Protein AF-A0A2E8VN41-F1 (afdb_monomer_lite)

pLDDT: mean 77.0, std 14.87, range [41.78, 95.5]

Sequence (67 aa):
MERSVVEKEPNDQGHAHTIQSRQGLRRQLEEHVEAFLNAGGHIEQIDMHVTAYPPTKPVSRYGRRPI

Foldseek 3Di:
DDDDDPPDPPDPVVVCPDPVNCVVVVVVVVVVVVVCVVVVHDDDDDDDPPDVDDDDDDDDPPPVDDD

Radius of gyration: 26.22 Å; chains: 1; bounding box: 47×61×60 Å

Secondary structure (DSSP, 8-state):
-----------TTTTTTSTTTTHHHHHHHHHHHHHHHHTT-----PPTT--SS--PPPP--TT-S--

Structure (mmCIF, N/CA/C/O backbone):
data_AF-A0A2E8VN41-F1
#
_entry.id   AF-A0A2E8VN41-F1
#
loop_
_atom_site.group_PDB
_atom_site.id
_atom_site.type_symbol
_atom_site.label_atom_id
_atom_site.label_alt_id
_atom_site.label_comp_id
_atom_site.label_asym_id
_atom_site.label_entity_id
_atom_site.label_seq_id
_atom_site.pdbx_PDB_ins_code
_atom_site.Cartn_x
_atom_site.Cartn_y
_atom_site.Cartn_z
_atom_site.occupancy
_atom_site.B_iso_or_equiv
_atom_site.auth_seq_id
_atom_site.auth_comp_id
_atom_site.auth_asym_id
_atom_site.auth_atom_id
_atom_site.pdbx_PDB_model_num
ATOM 1 N N . MET A 1 1 ? 9.964 48.451 19.380 1.00 41.78 1 MET A N 1
ATOM 2 C CA . MET A 1 1 ? 9.875 47.377 18.366 1.00 41.78 1 MET A CA 1
ATOM 3 C C . MET A 1 1 ? 10.731 46.220 18.857 1.00 41.78 1 MET A C 1
ATOM 5 O O . MET A 1 1 ? 11.878 46.091 18.450 1.00 41.78 1 MET A O 1
ATOM 9 N N . GLU A 1 2 ? 10.211 45.447 19.808 1.00 43.94 2 GLU A N 1
ATOM 10 C CA . GLU A 1 2 ? 10.897 44.260 20.326 1.00 43.94 2 GLU A CA 1
ATOM 11 C C . GLU A 1 2 ? 10.447 43.047 19.516 1.00 43.94 2 GLU A C 1
ATOM 13 O O . GLU A 1 2 ? 9.262 42.872 19.234 1.00 43.94 2 GLU A O 1
ATOM 18 N N . ARG A 1 3 ? 11.424 42.278 19.036 1.00 54.56 3 ARG A N 1
ATOM 19 C CA . ARG A 1 3 ? 11.210 41.134 18.154 1.00 54.56 3 ARG A CA 1
ATOM 20 C C . ARG A 1 3 ? 10.640 39.988 18.984 1.00 54.56 3 ARG A C 1
ATOM 22 O O . ARG A 1 3 ? 11.281 39.545 19.930 1.00 54.56 3 ARG A O 1
ATOM 29 N N . SER A 1 4 ? 9.457 39.515 18.605 1.00 50.41 4 SER A N 1
ATOM 30 C CA . SER A 1 4 ? 8.825 38.320 19.158 1.00 50.41 4 SER A CA 1
ATOM 31 C C . SER A 1 4 ? 9.738 37.109 18.961 1.00 50.41 4 SER A C 1
ATOM 33 O O . SER A 1 4 ? 9.962 36.667 17.831 1.00 50.41 4 SER A O 1
ATOM 35 N N . VAL A 1 5 ? 10.271 36.585 20.062 1.00 66.12 5 VAL A N 1
ATOM 36 C CA . VAL A 1 5 ? 10.893 35.264 20.100 1.00 66.12 5 VAL A CA 1
ATOM 37 C C . VAL A 1 5 ? 9.781 34.257 19.825 1.00 66.12 5 VAL A C 1
ATOM 39 O O . VAL A 1 5 ? 8.850 34.122 20.611 1.00 66.12 5 VAL A O 1
ATOM 42 N N . VAL A 1 6 ? 9.845 33.601 18.667 1.00 67.00 6 VAL A N 1
ATOM 43 C CA . VAL A 1 6 ? 9.020 32.427 18.379 1.00 67.00 6 VAL A CA 1
ATOM 44 C C . VAL A 1 6 ? 9.528 31.325 19.299 1.00 67.00 6 VAL A C 1
ATOM 46 O O . VAL A 1 6 ? 10.594 30.755 19.055 1.00 67.00 6 VAL A O 1
ATOM 49 N N . GLU A 1 7 ? 8.808 31.082 20.393 1.00 59.44 7 GLU A N 1
ATOM 50 C CA . GLU A 1 7 ? 9.048 29.921 21.238 1.00 59.44 7 GLU A CA 1
ATOM 51 C C . GLU A 1 7 ? 8.858 28.669 20.385 1.00 59.44 7 GLU A C 1
ATOM 53 O O . GLU A 1 7 ? 7.812 28.427 19.780 1.00 59.44 7 GLU A O 1
ATOM 58 N N . LYS A 1 8 ? 9.938 27.905 20.248 1.00 60.34 8 LYS A N 1
ATOM 59 C CA . LYS A 1 8 ? 9.917 26.633 19.547 1.00 60.34 8 LYS A CA 1
ATOM 60 C C . LYS A 1 8 ? 9.309 25.619 20.510 1.00 60.34 8 LYS A C 1
ATOM 62 O O . LYS A 1 8 ? 9.996 25.181 21.430 1.00 60.34 8 LYS A O 1
ATOM 67 N N . GLU A 1 9 ? 8.035 25.300 20.296 1.00 56.91 9 GLU A N 1
ATOM 68 C CA . GLU A 1 9 ? 7.287 24.287 21.046 1.00 56.91 9 GLU A CA 1
ATOM 69 C C . GLU A 1 9 ? 8.136 23.016 21.279 1.00 56.91 9 GLU A C 1
ATOM 71 O O . GLU A 1 9 ? 8.784 22.520 20.340 1.00 56.91 9 GLU A O 1
ATOM 76 N N . PRO A 1 10 ? 8.178 22.486 22.516 1.00 54.28 10 PRO A N 1
ATOM 77 C CA . PRO A 1 10 ? 8.960 21.309 22.849 1.00 54.28 10 PRO A CA 1
ATOM 78 C C . PRO A 1 10 ? 8.374 20.074 22.159 1.00 54.28 10 PRO A C 1
ATOM 80 O O . PR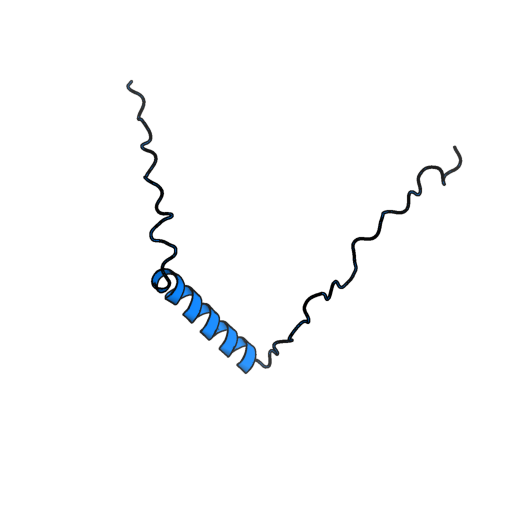O A 1 10 ? 7.308 19.588 22.503 1.00 54.28 10 PRO A O 1
ATOM 83 N N . ASN A 1 11 ? 9.118 19.579 21.173 1.00 59.19 11 ASN A N 1
ATOM 84 C CA . ASN A 1 11 ? 9.105 18.235 20.599 1.00 59.19 11 ASN A CA 1
ATOM 85 C C . ASN A 1 11 ? 8.049 17.240 21.151 1.00 59.19 11 ASN A C 1
ATOM 87 O O . ASN A 1 11 ? 8.389 16.342 21.924 1.00 59.19 11 ASN A O 1
ATOM 91 N N . ASP A 1 12 ? 6.807 17.305 20.659 1.00 52.62 12 ASP A N 1
ATOM 92 C CA . ASP A 1 12 ? 5.727 16.325 20.915 1.00 52.62 12 ASP A CA 1
ATOM 93 C C . ASP A 1 12 ? 5.952 14.968 20.194 1.00 52.62 12 ASP A C 1
ATOM 95 O O . ASP A 1 12 ? 5.039 14.224 19.840 1.00 52.62 12 ASP A O 1
ATOM 99 N N . GLN A 1 13 ? 7.213 14.612 19.938 1.00 55.19 13 GLN A N 1
ATOM 100 C CA . GLN A 1 13 ? 7.588 13.337 19.319 1.00 55.19 13 GLN A CA 1
ATOM 101 C C . GLN A 1 13 ? 7.570 12.171 20.323 1.00 55.19 13 GLN A C 1
ATOM 103 O O . GLN A 1 13 ? 7.693 11.016 19.927 1.00 55.19 13 GLN A O 1
ATOM 108 N N . GLY A 1 14 ? 7.401 12.442 21.623 1.00 54.88 14 GLY A N 1
ATOM 109 C CA . GLY A 1 14 ? 7.387 11.416 22.673 1.00 54.88 14 GLY A CA 1
ATOM 110 C C . GLY A 1 14 ? 6.028 10.743 22.898 1.00 54.88 14 GLY A C 1
ATOM 111 O O . GLY A 1 14 ? 5.979 9.553 23.208 1.00 54.88 14 GLY A O 1
ATOM 112 N N . HIS A 1 15 ? 4.916 11.463 22.710 1.00 51.56 15 HIS A N 1
ATOM 113 C CA . HIS A 1 15 ? 3.570 10.955 23.021 1.00 51.56 15 HIS A CA 1
ATOM 114 C C . HIS A 1 15 ? 2.860 10.307 21.818 1.00 51.56 15 HIS A C 1
ATOM 116 O O . HIS A 1 15 ? 1.997 9.439 21.991 1.00 51.56 15 HIS A O 1
ATOM 122 N N . ALA A 1 16 ? 3.282 10.636 20.594 1.00 54.94 16 ALA A N 1
ATOM 123 C CA . ALA A 1 16 ? 2.669 10.168 19.349 1.00 54.94 16 ALA A CA 1
ATOM 124 C C . ALA A 1 16 ? 2.960 8.694 18.989 1.00 54.94 16 ALA A C 1
ATOM 126 O O . ALA A 1 16 ? 2.337 8.141 18.081 1.00 54.94 16 ALA A O 1
ATOM 127 N N . HIS A 1 17 ? 3.883 8.024 19.687 1.00 58.62 17 HIS A N 1
ATOM 128 C CA . HIS A 1 17 ? 4.280 6.647 19.365 1.00 58.62 17 HIS A CA 1
ATOM 129 C C . HIS A 1 17 ? 3.543 5.560 20.149 1.00 58.62 17 HIS A C 1
ATOM 131 O O . HIS A 1 17 ? 3.766 4.379 19.863 1.00 58.62 17 HIS A O 1
ATOM 137 N N . THR A 1 18 ? 2.653 5.926 21.075 1.00 67.00 18 THR A N 1
ATOM 138 C CA . THR A 1 18 ? 1.872 4.953 21.848 1.00 67.00 18 THR A CA 1
ATOM 139 C C . THR A 1 18 ? 0.988 4.100 20.934 1.00 67.00 18 THR A C 1
ATOM 141 O O . THR A 1 18 ? 0.466 4.560 19.915 1.00 67.00 18 THR A O 1
ATOM 144 N N . ILE A 1 19 ? 0.801 2.828 21.298 1.00 68.31 19 ILE A N 1
ATOM 145 C CA . ILE A 1 19 ? -0.082 1.907 20.564 1.00 68.31 19 ILE A CA 1
ATOM 146 C C . ILE A 1 19 ? -1.508 2.469 20.480 1.00 68.31 19 ILE A C 1
ATOM 148 O O . ILE A 1 19 ? -2.171 2.259 19.467 1.00 68.31 19 ILE A O 1
ATOM 152 N N . GLN A 1 20 ? -1.937 3.226 21.497 1.00 74.44 20 GLN A N 1
ATOM 153 C CA . GLN A 1 20 ? -3.238 3.896 21.574 1.00 74.44 20 GLN A CA 1
ATOM 154 C C . GLN A 1 20 ? -3.413 4.994 20.515 1.00 74.44 20 GLN A C 1
ATOM 156 O O . GLN A 1 20 ? -4.453 5.030 19.863 1.00 74.44 20 GLN A O 1
ATOM 161 N N . SER A 1 21 ? -2.381 5.810 20.265 1.00 72.31 21 SER A N 1
ATOM 162 C CA . SER A 1 21 ? -2.398 6.852 19.223 1.00 72.31 21 SER A CA 1
ATOM 163 C C . SER A 1 21 ? -2.679 6.279 17.823 1.00 72.31 21 SER A C 1
ATOM 165 O O . SER A 1 21 ? -3.401 6.868 17.021 1.00 72.31 21 SER A O 1
ATOM 167 N N . ARG A 1 22 ? -2.193 5.062 17.537 1.00 79.00 22 ARG A N 1
ATOM 168 C CA . ARG A 1 22 ? -2.366 4.406 16.227 1.00 79.00 22 ARG A CA 1
ATOM 169 C C . ARG A 1 22 ? -3.630 3.549 16.110 1.00 79.00 22 ARG A C 1
ATOM 171 O O . ARG A 1 22 ? -3.881 3.026 15.029 1.00 79.00 22 ARG A O 1
ATOM 178 N N . GLN A 1 23 ? -4.429 3.396 17.173 1.00 86.88 23 GLN A N 1
ATOM 179 C CA . GLN A 1 23 ? -5.621 2.530 17.144 1.00 86.88 23 GLN A CA 1
ATOM 180 C C . GLN A 1 23 ? -6.674 3.018 16.150 1.00 86.88 23 GLN A C 1
ATOM 182 O O . GLN A 1 23 ? -7.243 2.206 15.429 1.00 86.88 23 GLN A O 1
ATOM 187 N N . GLY A 1 24 ? -6.913 4.333 16.081 1.00 87.25 24 GLY A N 1
ATOM 188 C CA . GLY A 1 24 ? -7.885 4.899 15.139 1.00 87.25 24 GLY A CA 1
ATOM 189 C C . GLY A 1 24 ? -7.507 4.613 13.686 1.00 87.25 24 GLY A C 1
ATOM 190 O O . GLY A 1 24 ? -8.326 4.113 12.922 1.00 87.25 24 GLY A O 1
ATOM 191 N N . LEU A 1 25 ? -6.237 4.839 13.339 1.00 86.81 25 LEU A N 1
ATOM 192 C CA . LEU A 1 25 ? -5.697 4.524 12.013 1.00 86.81 25 LEU A CA 1
ATOM 193 C C . LEU A 1 25 ? -5.746 3.022 11.711 1.00 86.81 25 LEU A C 1
ATOM 195 O O . LEU A 1 25 ? -6.026 2.634 10.582 1.00 86.81 25 LEU A O 1
ATOM 199 N N . ARG A 1 26 ? -5.496 2.174 12.716 1.00 89.75 26 ARG A N 1
ATOM 200 C CA . ARG A 1 26 ? -5.573 0.719 12.558 1.00 89.75 26 ARG A CA 1
ATOM 201 C C . ARG A 1 26 ? -6.994 0.261 12.234 1.00 89.75 26 ARG A C 1
ATOM 203 O O . ARG A 1 26 ? -7.162 -0.505 11.297 1.00 89.75 26 ARG A O 1
ATOM 210 N N . ARG A 1 27 ? -7.995 0.790 12.943 1.00 93.50 27 ARG A N 1
ATOM 211 C CA . ARG A 1 27 ? -9.408 0.477 12.692 1.00 93.50 27 ARG A CA 1
ATOM 212 C C . ARG A 1 27 ? -9.851 0.909 11.294 1.00 93.50 27 ARG A C 1
ATOM 214 O O . ARG A 1 27 ? -10.469 0.128 10.589 1.00 93.50 27 ARG A O 1
ATOM 221 N N . GLN A 1 28 ? -9.476 2.119 10.873 1.00 93.25 28 GLN A N 1
ATOM 222 C CA . GLN A 1 28 ? -9.762 2.596 9.514 1.00 93.25 28 GLN A CA 1
ATOM 223 C C . GLN A 1 28 ? -9.136 1.680 8.452 1.00 93.25 28 GLN A C 1
ATOM 225 O O . GLN A 1 28 ? -9.781 1.335 7.468 1.00 93.25 28 GLN A O 1
ATOM 230 N N . LEU A 1 29 ? -7.888 1.248 8.659 1.00 92.62 29 LEU A N 1
ATOM 231 C CA . LEU A 1 29 ? -7.232 0.298 7.762 1.00 92.62 29 LEU A CA 1
ATOM 232 C C . LEU A 1 29 ? -7.982 -1.044 7.714 1.00 92.62 29 LEU A C 1
ATOM 234 O O . LEU A 1 29 ? -8.190 -1.573 6.628 1.00 92.62 29 LEU A O 1
ATOM 238 N N . GLU A 1 30 ? -8.384 -1.582 8.867 1.00 93.69 30 GLU A N 1
ATOM 239 C CA . GLU A 1 30 ? -9.140 -2.839 8.974 1.00 93.69 30 GLU A CA 1
ATOM 240 C C . GLU A 1 30 ? -10.465 -2.763 8.198 1.00 93.69 30 GLU A C 1
ATOM 242 O O . GLU A 1 30 ? -10.715 -3.614 7.347 1.00 93.69 30 GLU A O 1
ATOM 247 N N . GLU A 1 31 ? -11.244 -1.691 8.377 1.00 95.50 31 GLU A N 1
ATOM 248 C CA . GLU A 1 31 ? -12.496 -1.454 7.636 1.00 95.50 31 GLU A CA 1
ATOM 249 C C . GLU A 1 31 ? -12.273 -1.416 6.113 1.00 95.50 31 GLU A C 1
ATOM 251 O O . GLU A 1 31 ? -13.025 -2.009 5.336 1.00 95.50 31 GLU A O 1
ATOM 256 N N . HIS A 1 32 ? -11.212 -0.740 5.664 1.00 93.19 32 HIS A N 1
ATOM 257 C CA . HIS A 1 32 ? -10.881 -0.643 4.242 1.00 93.19 32 HIS A CA 1
ATOM 258 C C . HIS A 1 32 ? -10.439 -1.992 3.658 1.00 93.19 32 HIS A C 1
ATOM 260 O O . HIS A 1 32 ? -10.788 -2.316 2.521 1.00 93.19 32 HIS A O 1
ATOM 266 N N . VAL A 1 33 ? -9.679 -2.782 4.423 1.00 93.50 33 VAL A N 1
ATOM 267 C CA . VAL A 1 33 ? -9.254 -4.129 4.021 1.00 93.50 33 VAL A CA 1
ATOM 268 C C . VAL A 1 33 ? -10.466 -5.050 3.888 1.00 93.50 33 VAL A C 1
ATOM 270 O O . VAL A 1 33 ? -10.590 -5.739 2.876 1.00 93.50 33 VAL A O 1
ATOM 273 N N . GLU A 1 34 ? -11.393 -5.030 4.845 1.00 93.75 34 GLU A N 1
ATOM 274 C CA . GLU A 1 34 ? -12.630 -5.816 4.773 1.00 93.75 34 GLU A CA 1
ATOM 275 C C . GLU A 1 34 ? -13.477 -5.437 3.552 1.00 93.75 34 GLU A C 1
ATOM 277 O O . GLU A 1 34 ? -13.930 -6.314 2.813 1.00 93.75 34 GLU A O 1
ATOM 282 N N . ALA A 1 35 ? -13.648 -4.139 3.287 1.00 95.31 35 ALA A N 1
ATOM 283 C CA . ALA A 1 35 ? -14.364 -3.662 2.107 1.00 95.31 35 ALA A CA 1
ATOM 284 C C . ALA A 1 35 ? -13.707 -4.130 0.795 1.00 95.31 35 ALA A C 1
ATOM 286 O O . ALA A 1 35 ? -14.407 -4.552 -0.127 1.00 95.31 35 ALA A O 1
ATOM 287 N N . PHE A 1 36 ? -12.373 -4.103 0.716 1.00 94.69 36 PHE A N 1
ATOM 288 C CA . PHE A 1 36 ? -11.620 -4.572 -0.449 1.00 94.69 36 PHE A CA 1
ATOM 289 C C . PHE A 1 36 ? -11.807 -6.075 -0.692 1.00 94.69 36 PHE A C 1
ATOM 291 O O . PHE A 1 36 ? -12.061 -6.482 -1.826 1.00 94.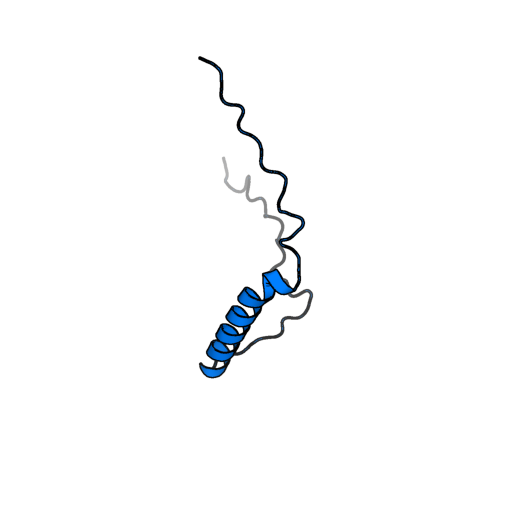69 36 PHE A O 1
ATOM 298 N N . LEU A 1 37 ? -11.739 -6.892 0.362 1.00 94.06 37 LEU A N 1
ATOM 299 C CA . LEU A 1 37 ? -11.950 -8.340 0.269 1.00 94.06 37 LEU A CA 1
ATOM 300 C C . LEU A 1 37 ? -13.396 -8.676 -0.132 1.00 94.06 37 LEU A C 1
ATOM 302 O O . LEU A 1 37 ? -13.614 -9.501 -1.018 1.00 94.06 37 LEU A O 1
ATOM 306 N N . ASN A 1 38 ? -14.385 -7.988 0.447 1.00 94.25 38 ASN A N 1
ATOM 307 C CA . ASN A 1 38 ? -15.803 -8.176 0.113 1.00 94.25 38 ASN A CA 1
ATOM 308 C C . ASN A 1 38 ? -16.140 -7.764 -1.328 1.00 94.25 38 ASN A C 1
ATOM 310 O O . ASN A 1 38 ? -17.018 -8.358 -1.951 1.00 94.25 38 ASN A O 1
ATOM 314 N N . ALA A 1 39 ? -15.434 -6.774 -1.878 1.00 94.44 39 ALA A N 1
ATOM 315 C CA . ALA A 1 39 ? -15.568 -6.365 -3.274 1.00 94.44 39 ALA A CA 1
ATOM 316 C C . ALA A 1 39 ? -14.953 -7.370 -4.273 1.00 94.44 39 ALA A C 1
ATOM 318 O O . ALA A 1 39 ? -15.026 -7.149 -5.482 1.00 94.44 39 ALA A O 1
ATOM 319 N N . GLY A 1 40 ? -14.350 -8.465 -3.793 1.00 92.00 40 GLY A N 1
ATOM 320 C CA . GLY A 1 40 ? -13.663 -9.458 -4.620 1.00 92.00 40 GLY A CA 1
ATOM 321 C C . GLY A 1 40 ? -12.190 -9.132 -4.881 1.00 92.00 40 GLY A C 1
ATOM 322 O O . GLY A 1 40 ? -11.579 -9.724 -5.772 1.00 92.00 40 GLY A O 1
ATOM 323 N N . GLY A 1 41 ? -11.602 -8.198 -4.128 1.00 91.44 41 GLY A N 1
ATOM 324 C CA . GLY A 1 41 ? -10.161 -7.967 -4.106 1.00 91.44 41 GLY A CA 1
ATOM 325 C C . GLY A 1 41 ? -9.418 -9.138 -3.458 1.00 91.44 41 GLY A C 1
ATOM 326 O O . GLY A 1 41 ? -9.932 -9.791 -2.554 1.00 91.44 41 GLY A O 1
ATOM 327 N N . HIS A 1 42 ? -8.206 -9.421 -3.932 1.00 91.50 42 HIS A N 1
ATOM 328 C CA . HIS A 1 42 ? -7.369 -10.513 -3.432 1.00 91.50 42 HIS A CA 1
ATOM 329 C C . HIS A 1 42 ? -6.031 -9.947 -2.954 1.00 91.50 42 HIS A C 1
ATOM 331 O O . HIS A 1 42 ? -5.488 -9.027 -3.566 1.00 91.50 42 HIS A O 1
ATOM 337 N N . ILE A 1 43 ? -5.512 -10.477 -1.846 1.00 88.31 43 ILE A N 1
ATOM 338 C CA . ILE A 1 43 ? -4.198 -10.102 -1.318 1.00 88.31 43 ILE A CA 1
ATOM 339 C C . ILE A 1 43 ? -3.195 -11.142 -1.804 1.00 88.31 43 ILE A C 1
ATOM 341 O O . ILE A 1 43 ? -3.301 -12.319 -1.463 1.00 88.31 43 ILE A O 1
ATOM 345 N N . GLU A 1 44 ? -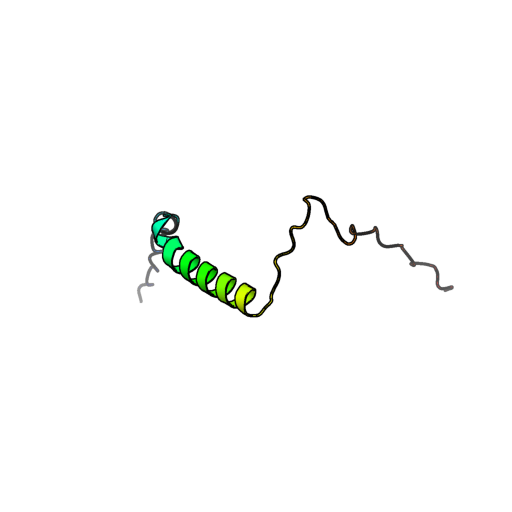2.221 -10.704 -2.594 1.00 88.88 44 GLU A N 1
ATOM 346 C CA . GLU A 1 44 ? -1.121 -11.551 -3.042 1.00 88.88 44 GLU A CA 1
ATOM 347 C C . GLU A 1 44 ? 0.045 -11.458 -2.058 1.00 88.88 44 GLU A C 1
ATOM 349 O O . GLU A 1 44 ? 0.498 -10.369 -1.695 1.00 88.88 44 GLU A O 1
ATOM 354 N N . GLN A 1 45 ? 0.546 -12.612 -1.623 1.00 86.75 45 GLN A N 1
ATOM 355 C CA . GLN A 1 45 ? 1.766 -12.680 -0.832 1.00 86.75 45 GLN A CA 1
ATOM 356 C C . GLN A 1 45 ? 2.967 -12.665 -1.778 1.00 86.75 45 GLN A C 1
ATOM 358 O O . GLN A 1 45 ? 3.164 -13.590 -2.561 1.00 86.75 45 GLN A O 1
ATOM 363 N N . ILE A 1 46 ? 3.765 -11.601 -1.702 1.00 84.38 46 ILE A N 1
ATOM 364 C CA . ILE A 1 46 ? 4.984 -11.454 -2.498 1.00 84.38 46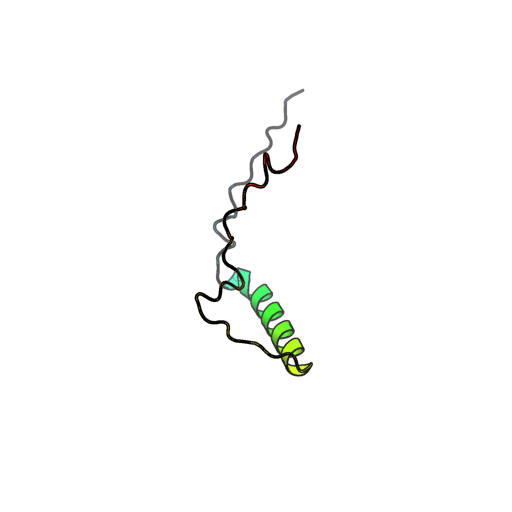 ILE A CA 1
ATOM 365 C C . ILE A 1 46 ? 6.163 -11.957 -1.668 1.00 84.38 46 ILE A C 1
ATOM 367 O O . ILE A 1 46 ? 6.352 -11.528 -0.526 1.00 84.38 46 ILE A O 1
ATOM 371 N N . ASP A 1 47 ? 6.967 -12.843 -2.251 1.00 84.31 47 ASP A N 1
ATOM 372 C CA . ASP A 1 47 ? 8.179 -13.332 -1.607 1.00 84.31 47 ASP A CA 1
ATOM 373 C C . ASP A 1 47 ? 9.191 -12.206 -1.381 1.00 84.31 47 ASP A C 1
ATOM 375 O O . ASP A 1 47 ? 9.379 -11.287 -2.189 1.00 84.31 47 ASP A O 1
ATOM 379 N N . MET A 1 48 ? 9.907 -12.316 -0.266 1.00 77.69 48 MET A N 1
ATOM 380 C CA . MET A 1 48 ? 11.080 -11.491 -0.027 1.00 77.69 48 MET A CA 1
ATOM 381 C C . MET A 1 48 ? 12.069 -11.748 -1.174 1.00 77.69 48 MET A C 1
ATOM 383 O O . MET A 1 48 ? 12.350 -12.899 -1.489 1.00 77.69 48 MET A O 1
ATOM 387 N N . HIS A 1 49 ? 12.595 -10.681 -1.787 1.00 70.88 49 HIS A N 1
ATOM 388 C CA . HIS A 1 49 ? 13.549 -10.701 -2.916 1.00 70.88 49 HIS A CA 1
ATOM 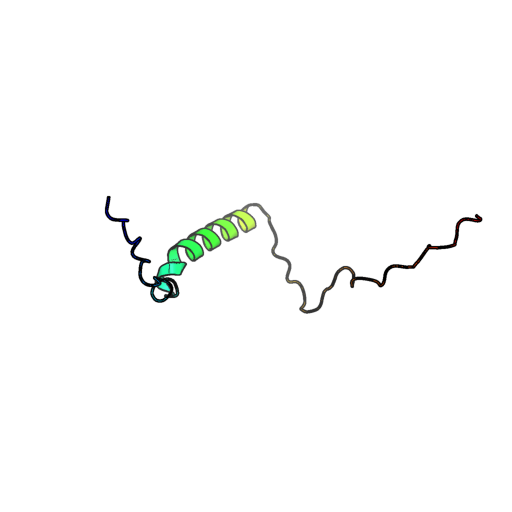389 C C . HIS A 1 49 ? 12.966 -10.731 -4.343 1.00 70.88 49 HIS A C 1
ATOM 391 O O . HIS A 1 49 ? 13.738 -10.810 -5.305 1.00 70.88 49 HIS A O 1
ATOM 397 N N . VAL A 1 50 ? 11.654 -10.544 -4.530 1.00 72.50 50 VAL A N 1
ATOM 398 C CA . VAL A 1 50 ? 11.105 -10.259 -5.868 1.00 72.50 50 VAL A CA 1
ATOM 399 C C . VAL A 1 50 ? 11.476 -8.833 -6.285 1.00 72.50 50 VAL A C 1
ATOM 401 O O . VAL A 1 50 ? 10.864 -7.850 -5.877 1.00 72.50 50 VAL A O 1
ATOM 404 N N . THR A 1 51 ? 12.504 -8.718 -7.124 1.00 71.69 51 THR A N 1
ATOM 405 C CA . THR A 1 51 ? 12.858 -7.468 -7.811 1.00 71.69 51 THR A CA 1
ATOM 406 C C . THR A 1 51 ? 12.433 -7.630 -9.269 1.00 71.69 51 THR A C 1
ATOM 408 O O . THR A 1 51 ? 13.079 -8.366 -10.007 1.00 71.69 51 THR A O 1
ATOM 411 N N . ALA A 1 52 ? 11.334 -6.990 -9.686 1.00 71.88 52 ALA A N 1
ATOM 412 C CA . ALA A 1 52 ? 10.740 -7.202 -11.018 1.00 71.88 52 ALA A CA 1
ATOM 413 C C . ALA A 1 52 ? 11.703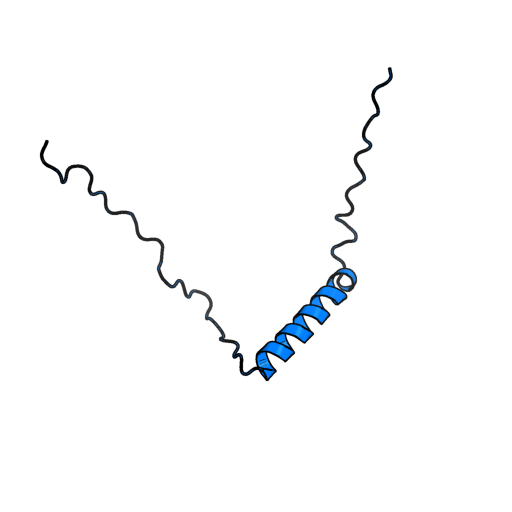 -6.880 -12.178 1.00 71.88 52 ALA A C 1
ATOM 415 O O . ALA A 1 52 ? 11.614 -7.464 -13.255 1.00 71.88 52 ALA A O 1
ATOM 416 N N . TYR A 1 53 ? 12.661 -5.984 -11.947 1.00 74.81 53 TYR A N 1
ATOM 417 C CA . TYR A 1 53 ? 13.822 -5.811 -12.805 1.00 74.81 53 TYR A CA 1
ATOM 418 C C . TYR A 1 53 ? 14.928 -5.143 -11.980 1.00 74.81 53 TYR A C 1
ATOM 420 O O . TYR A 1 53 ? 14.711 -4.037 -11.474 1.00 74.81 53 TYR A O 1
ATOM 428 N N . PRO A 1 54 ? 16.098 -5.770 -11.784 1.00 79.75 54 PRO A N 1
ATOM 429 C CA . PRO A 1 54 ? 17.200 -5.083 -11.132 1.00 79.75 54 PRO A CA 1
ATOM 430 C C . PRO A 1 54 ? 17.627 -3.889 -12.002 1.00 79.75 54 PRO A C 1
ATOM 432 O O . PRO A 1 54 ? 17.632 -4.000 -13.232 1.00 79.75 54 PRO A O 1
ATOM 435 N N . PRO A 1 55 ? 17.999 -2.742 -11.410 1.00 83.88 55 PRO A N 1
ATOM 436 C CA . PRO A 1 55 ? 18.501 -1.608 -12.175 1.00 83.88 55 PRO A CA 1
ATOM 437 C C . PRO A 1 55 ? 19.734 -2.038 -12.979 1.00 83.88 55 PRO A C 1
ATOM 439 O O . PRO A 1 55 ? 20.788 -2.355 -12.427 1.00 83.88 55 PRO A O 1
ATOM 442 N N . THR A 1 56 ? 19.603 -2.084 -14.304 1.00 82.19 56 THR A N 1
ATOM 443 C CA . THR A 1 56 ? 20.698 -2.475 -15.195 1.00 82.19 56 THR A CA 1
ATOM 444 C C . THR A 1 56 ? 21.622 -1.295 -15.454 1.00 82.19 56 THR A C 1
ATOM 446 O O . THR A 1 56 ? 21.159 -0.166 -15.631 1.00 82.19 56 THR A O 1
ATOM 449 N N . LYS A 1 57 ? 22.932 -1.553 -15.546 1.00 87.38 57 LYS A N 1
ATOM 450 C CA . LYS A 1 57 ? 23.907 -0.526 -15.939 1.00 87.38 57 LYS A CA 1
ATOM 451 C C . LYS A 1 57 ? 23.510 0.076 -17.298 1.00 87.38 57 LYS A C 1
ATOM 453 O O . LYS A 1 57 ? 23.254 -0.690 -18.231 1.00 87.38 57 LYS A O 1
ATOM 458 N N . PRO A 1 58 ? 23.480 1.411 -17.445 1.00 87.50 58 PRO A N 1
ATOM 459 C CA . PRO A 1 58 ? 23.183 2.029 -18.728 1.00 87.50 58 PRO A CA 1
ATOM 460 C C . PRO A 1 58 ? 24.270 1.663 -19.744 1.00 87.50 58 PRO A C 1
ATOM 462 O O . PRO A 1 58 ? 25.465 1.763 -19.465 1.00 87.50 58 PRO A O 1
ATOM 465 N N . VAL A 1 59 ? 23.860 1.248 -20.942 1.00 84.62 59 VAL A N 1
ATOM 466 C CA . VAL A 1 59 ? 24.793 1.048 -22.054 1.00 84.62 59 VAL A CA 1
ATOM 467 C C . VAL A 1 59 ? 25.194 2.409 -22.621 1.00 84.62 59 VAL A C 1
ATOM 469 O O . VAL A 1 59 ? 24.352 3.155 -23.122 1.00 84.62 59 VAL A O 1
ATOM 472 N N . SER A 1 60 ? 26.485 2.749 -22.564 1.00 84.06 60 SER A N 1
ATOM 473 C CA . SER A 1 60 ? 26.986 3.953 -23.233 1.00 84.06 60 SER A CA 1
ATOM 474 C C . SER A 1 60 ? 26.852 3.785 -24.751 1.00 84.06 60 SER A C 1
ATOM 476 O O . SER A 1 60 ? 27.477 2.913 -25.354 1.00 84.06 60 SER A O 1
ATOM 478 N N . ARG A 1 61 ? 26.003 4.609 -25.378 1.00 80.94 61 ARG A N 1
ATOM 479 C CA . ARG A 1 61 ? 25.916 4.761 -26.846 1.00 80.94 61 ARG A CA 1
ATOM 480 C C . ARG A 1 61 ? 26.617 6.033 -27.335 1.00 80.94 61 ARG A C 1
ATOM 482 O O . ARG A 1 61 ? 26.416 6.441 -28.479 1.00 80.94 61 ARG A O 1
ATOM 489 N N . TYR A 1 62 ? 27.425 6.660 -26.481 1.00 84.94 62 TYR A N 1
ATOM 490 C CA . TYR A 1 62 ? 28.252 7.794 -26.875 1.00 84.94 62 TYR A CA 1
ATOM 491 C C . TYR A 1 62 ? 29.272 7.343 -27.934 1.00 84.94 62 TYR A C 1
ATOM 493 O O . TYR A 1 62 ? 29.819 6.247 -27.838 1.00 84.94 62 TYR A O 1
ATOM 501 N N . GLY A 1 63 ? 29.474 8.145 -28.983 1.00 77.44 63 GLY A N 1
ATOM 502 C CA . GLY A 1 63 ? 30.401 7.820 -30.077 1.00 77.44 63 GLY A CA 1
ATOM 503 C C . GLY A 1 63 ? 29.893 6.823 -31.132 1.00 77.44 63 GLY A C 1
ATOM 504 O O . GLY A 1 63 ? 30.656 6.445 -32.012 1.00 77.44 63 GLY A O 1
ATOM 505 N N . ARG A 1 64 ? 28.617 6.398 -31.104 1.00 75.56 64 ARG A N 1
ATOM 506 C CA . ARG A 1 64 ? 28.021 5.585 -32.195 1.00 75.56 64 ARG A CA 1
ATOM 507 C C . ARG A 1 64 ? 27.529 6.395 -33.397 1.00 75.56 64 ARG A C 1
ATOM 509 O O . ARG A 1 64 ? 27.071 5.808 -34.373 1.00 75.56 64 ARG A O 1
ATOM 516 N N . ARG A 1 65 ? 27.585 7.725 -33.321 1.00 79.81 65 ARG A N 1
ATOM 517 C CA . ARG A 1 65 ? 27.308 8.618 -34.451 1.00 79.81 65 ARG A CA 1
ATOM 518 C C . ARG A 1 65 ? 28.658 9.035 -35.046 1.00 79.81 65 ARG A C 1
ATOM 520 O O . ARG A 1 65 ? 29.483 9.513 -34.267 1.00 79.81 65 ARG A O 1
ATOM 527 N N . PRO A 1 66 ? 28.894 8.839 -36.357 1.00 78.56 66 PRO A N 1
ATOM 528 C CA . PRO A 1 66 ? 30.030 9.452 -37.038 1.00 78.56 66 PRO A CA 1
ATOM 529 C C . PRO A 1 66 ? 29.967 10.972 -36.851 1.00 78.56 66 PRO A C 1
ATOM 531 O O . PRO A 1 66 ? 28.866 11.532 -36.867 1.00 78.56 66 PRO A O 1
ATOM 534 N N . ILE A 1 67 ? 31.124 11.595 -36.625 1.00 70.00 67 ILE A N 1
ATOM 535 C CA . ILE A 1 67 ? 31.273 13.057 -36.639 1.00 70.00 67 ILE A CA 1
ATOM 536 C C . ILE A 1 67 ? 31.350 13.578 -38.070 1.00 70.00 67 ILE A C 1
ATOM 538 O O . ILE A 1 67 ? 31.891 12.841 -38.925 1.00 70.00 67 ILE A O 1
#